Protein AF-A0A3G2R8A6-F1 (afdb_monomer_lite)

Sequence (149 aa):
MMNIDFREVKEYYRSNLFSDETSRQYAGMFEKVSQIVNENDILYFYPKYLFVDEQTLQLYLFLKNNKFIKVWINDDKQIVIECFNTNEIKNFAYECPLDDYGEHKLTLFFEKGIEGIEFNSKKDTNENWKYKFDKVIYSIVKYFVTTCI

Organism: NCBI:txid2316383

InterPro domains:
  IPR025020 Protein of unknown function DUF3908 [PF13048] (5-134)

Structure (mmCIF, N/CA/C/O backbone):
data_AF-A0A3G2R8A6-F1
#
_entry.id   AF-A0A3G2R8A6-F1
#
loop_
_atom_site.group_PDB
_atom_site.id
_atom_site.type_symbol
_atom_site.label_atom_id
_atom_site.label_alt_id
_atom_site.label_comp_id
_atom_site.label_asym_id
_atom_site.label_entity_id
_atom_site.label_seq_id
_atom_site.pdbx_PDB_ins_code
_atom_site.Cartn_x
_atom_site.Cartn_y
_atom_site.Cartn_z
_atom_site.occupancy
_atom_site.B_iso_or_equiv
_atom_site.auth_seq_id
_atom_site.auth_comp_id
_atom_site.auth_asym_id
_atom_site.auth_atom_id
_atom_site.pdbx_PDB_model_num
ATOM 1 N N . MET A 1 1 ? -12.856 -8.355 -12.137 1.00 53.09 1 MET A N 1
ATOM 2 C CA . MET A 1 1 ? -11.500 -7.769 -11.989 1.00 53.09 1 MET A CA 1
ATOM 3 C C . MET A 1 1 ? -11.207 -7.552 -10.516 1.00 53.09 1 MET A C 1
ATOM 5 O O . MET A 1 1 ? -11.973 -6.837 -9.874 1.00 53.09 1 MET A O 1
ATOM 9 N N . MET A 1 2 ? -10.155 -8.210 -10.035 1.00 75.12 2 MET A N 1
ATOM 10 C CA . MET A 1 2 ? -9.745 -8.360 -8.633 1.00 75.12 2 MET A CA 1
ATOM 11 C C . MET A 1 2 ? -9.030 -7.098 -8.108 1.00 75.12 2 MET A C 1
ATOM 13 O O . MET A 1 2 ? -8.555 -6.294 -8.912 1.00 75.12 2 MET A O 1
ATOM 17 N N . ASN A 1 3 ? -9.008 -6.907 -6.784 1.00 80.88 3 ASN A N 1
ATOM 18 C CA . ASN A 1 3 ? -8.153 -5.910 -6.125 1.00 80.88 3 ASN A CA 1
ATOM 19 C C . ASN A 1 3 ? -6.677 -6.210 -6.418 1.00 80.88 3 ASN A C 1
ATOM 21 O O . ASN A 1 3 ? -6.347 -7.335 -6.795 1.00 80.88 3 ASN A O 1
ATOM 25 N N . ILE A 1 4 ? -5.800 -5.225 -6.214 1.00 90.06 4 ILE A N 1
ATOM 26 C CA . ILE A 1 4 ? -4.368 -5.520 -6.142 1.00 90.06 4 ILE A CA 1
ATOM 27 C C . ILE A 1 4 ? -4.109 -6.501 -4.997 1.00 90.06 4 ILE A C 1
ATOM 29 O O . ILE A 1 4 ? -4.666 -6.355 -3.907 1.00 90.06 4 ILE A O 1
ATOM 33 N N . ASP A 1 5 ? -3.295 -7.513 -5.270 1.00 91.88 5 ASP A N 1
ATOM 34 C CA . ASP A 1 5 ? -3.029 -8.614 -4.351 1.00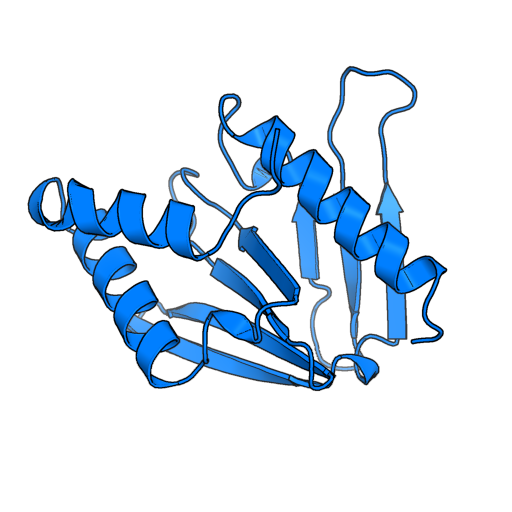 91.88 5 ASP A CA 1
ATOM 35 C C . ASP A 1 5 ? -1.532 -8.721 -4.041 1.00 91.88 5 ASP A C 1
ATOM 37 O O . ASP A 1 5 ? -0.679 -8.431 -4.884 1.00 91.88 5 ASP A O 1
ATOM 41 N N . PHE A 1 6 ? -1.212 -9.150 -2.819 1.00 96.94 6 PHE A N 1
ATOM 42 C CA . PHE A 1 6 ? 0.172 -9.294 -2.373 1.00 96.94 6 PHE A CA 1
ATOM 43 C C . PHE A 1 6 ? 0.945 -10.295 -3.240 1.00 96.94 6 PHE A C 1
ATOM 45 O O . PHE A 1 6 ? 2.081 -10.018 -3.628 1.00 96.94 6 PHE A O 1
ATOM 52 N N . ARG A 1 7 ? 0.329 -11.434 -3.591 1.00 96.06 7 ARG A N 1
ATOM 53 C CA . ARG A 1 7 ? 0.970 -12.464 -4.421 1.00 96.06 7 ARG A CA 1
ATOM 54 C C . ARG A 1 7 ? 1.191 -11.968 -5.833 1.00 96.06 7 ARG A C 1
ATOM 56 O O . ARG A 1 7 ? 2.235 -12.245 -6.403 1.00 96.06 7 ARG A O 1
ATOM 63 N N . GLU A 1 8 ? 0.247 -11.208 -6.381 1.00 95.31 8 GLU A N 1
ATOM 64 C CA . GLU A 1 8 ? 0.388 -10.637 -7.720 1.00 95.31 8 GLU A CA 1
ATOM 65 C C . GLU A 1 8 ? 1.634 -9.743 -7.828 1.00 95.31 8 GLU A C 1
ATOM 67 O O . GLU A 1 8 ? 2.442 -9.908 -8.743 1.00 95.31 8 GLU A O 1
ATOM 72 N N . VAL A 1 9 ? 1.828 -8.825 -6.876 1.00 96.88 9 VAL A N 1
ATOM 73 C CA . VAL A 1 9 ? 2.987 -7.916 -6.893 1.00 96.88 9 VAL A CA 1
ATOM 74 C C . VAL A 1 9 ? 4.282 -8.648 -6.531 1.00 96.88 9 VAL A C 1
ATOM 76 O O . VAL A 1 9 ? 5.326 -8.396 -7.134 1.00 96.88 9 VAL A O 1
ATOM 79 N N . LYS A 1 10 ? 4.221 -9.611 -5.605 1.00 97.31 10 LYS A N 1
ATOM 80 C CA . LYS A 1 10 ? 5.347 -10.503 -5.302 1.00 97.31 10 LYS A CA 1
ATOM 81 C C . LYS A 1 10 ? 5.819 -11.257 -6.546 1.00 97.31 10 LYS A C 1
ATOM 83 O O . LYS A 1 10 ? 7.010 -11.235 -6.848 1.00 97.31 10 LYS A O 1
ATOM 88 N N . GLU A 1 11 ? 4.906 -11.886 -7.284 1.00 96.50 11 GLU A N 1
ATOM 89 C CA . GLU A 1 11 ? 5.228 -12.637 -8.502 1.00 96.50 11 GLU A CA 1
ATOM 90 C C . GLU A 1 11 ? 5.758 -11.732 -9.617 1.00 96.50 11 GLU A C 1
ATOM 92 O O . GLU A 1 11 ? 6.673 -12.133 -10.342 1.00 96.50 11 GLU A O 1
ATOM 97 N N . TYR A 1 12 ? 5.265 -10.490 -9.717 1.00 95.62 12 TYR A N 1
ATOM 98 C CA . TYR A 1 12 ? 5.832 -9.490 -10.622 1.00 95.62 12 TYR A CA 1
ATOM 99 C C . TYR A 1 12 ? 7.328 -9.273 -10.348 1.00 95.62 12 TYR A C 1
ATOM 101 O O . TYR A 1 12 ? 8.147 -9.420 -11.257 1.00 95.62 12 TYR A O 1
ATOM 109 N N . TYR A 1 13 ? 7.714 -8.977 -9.103 1.00 96.62 13 TYR A N 1
ATOM 110 C CA . TYR A 1 13 ? 9.122 -8.730 -8.774 1.00 96.62 13 TYR A CA 1
ATOM 111 C C . TYR A 1 13 ? 9.972 -9.999 -8.804 1.00 96.62 13 TYR A C 1
ATOM 113 O O . TYR A 1 13 ? 11.117 -9.963 -9.248 1.00 96.62 13 TYR A O 1
ATOM 121 N N . ARG A 1 14 ? 9.408 -11.144 -8.408 1.00 94.69 14 ARG A N 1
ATOM 122 C CA . ARG A 1 14 ? 10.072 -12.449 -8.509 1.00 94.69 14 ARG A CA 1
ATOM 123 C C . ARG A 1 14 ? 10.415 -12.798 -9.959 1.00 94.69 14 ARG A C 1
ATOM 125 O O . ARG A 1 14 ? 11.528 -13.238 -10.232 1.00 94.69 14 ARG A O 1
ATOM 132 N N . SER A 1 15 ? 9.487 -12.566 -10.886 1.00 95.25 15 SER A N 1
ATOM 133 C CA . SER A 1 15 ? 9.695 -12.818 -12.319 1.00 95.25 15 SER A CA 1
ATOM 134 C C . SER A 1 15 ? 10.737 -11.880 -12.937 1.00 95.25 15 SER A C 1
ATOM 136 O O . SER A 1 15 ? 11.386 -12.241 -13.914 1.00 95.25 15 SER A O 1
ATOM 138 N N . ASN A 1 16 ? 10.938 -10.705 -12.335 1.00 92.44 16 ASN A N 1
ATOM 139 C CA . ASN A 1 16 ? 11.898 -9.688 -12.763 1.00 92.44 16 ASN A CA 1
ATOM 140 C C . ASN A 1 16 ? 13.150 -9.624 -11.862 1.00 92.44 16 ASN A C 1
ATOM 142 O O . ASN A 1 16 ? 13.899 -8.657 -11.902 1.00 92.44 16 ASN A O 1
ATOM 146 N N . LEU A 1 17 ? 13.445 -10.663 -11.071 1.00 89.88 17 LEU A N 1
ATOM 147 C CA . LEU A 1 17 ? 14.577 -10.678 -10.122 1.00 89.88 17 LEU A CA 1
ATOM 148 C C . LEU A 1 17 ? 15.934 -10.304 -10.760 1.00 89.88 17 LEU A C 1
ATOM 150 O O . LEU A 1 17 ? 16.832 -9.777 -10.097 1.00 89.88 17 LEU A O 1
ATOM 154 N N . PHE A 1 18 ? 16.098 -10.629 -12.043 1.00 88.81 18 PHE A N 1
ATOM 155 C CA . PHE A 1 18 ? 17.331 -10.427 -12.799 1.00 88.81 18 PHE A CA 1
ATOM 156 C C . PHE A 1 18 ? 17.286 -9.228 -13.758 1.00 88.81 18 PHE A C 1
ATOM 158 O O . PHE A 1 18 ? 18.259 -9.036 -14.482 1.00 88.81 18 PHE A O 1
ATOM 165 N N . SER A 1 19 ? 16.206 -8.434 -13.778 1.00 89.94 19 SER A N 1
ATOM 166 C CA . SER A 1 19 ? 16.119 -7.258 -14.657 1.00 89.94 19 SER A CA 1
ATOM 167 C C . SER A 1 19 ? 17.019 -6.120 -14.180 1.00 89.94 19 SER A C 1
ATOM 169 O O . SER A 1 19 ? 17.727 -5.521 -14.984 1.00 89.94 19 SER A O 1
ATOM 171 N N . ASP A 1 20 ? 17.015 -5.842 -12.875 1.00 92.25 20 ASP A N 1
ATOM 172 C CA . ASP A 1 20 ? 17.711 -4.707 -12.271 1.00 92.25 20 ASP A CA 1
ATOM 173 C C . ASP A 1 20 ? 17.876 -4.876 -10.743 1.00 92.25 20 ASP A C 1
ATOM 175 O O . ASP A 1 20 ? 17.337 -5.805 -10.130 1.00 92.25 20 ASP A O 1
ATOM 179 N N . GLU A 1 21 ? 18.675 -4.001 -10.119 1.00 91.81 21 GLU A N 1
ATOM 180 C CA . GLU A 1 21 ? 18.940 -4.043 -8.672 1.00 91.81 21 GLU A CA 1
ATOM 181 C C . GLU A 1 21 ? 17.673 -3.781 -7.844 1.00 91.81 21 GLU A C 1
ATOM 183 O O . GLU A 1 21 ? 17.445 -4.476 -6.852 1.00 91.81 21 GLU A O 1
ATOM 188 N N . THR A 1 22 ? 16.827 -2.839 -8.264 1.00 92.12 22 THR A N 1
ATOM 189 C CA . THR A 1 22 ? 15.599 -2.456 -7.554 1.00 92.12 22 THR A CA 1
ATOM 190 C C . THR A 1 22 ? 14.605 -3.615 -7.511 1.00 92.12 22 THR A C 1
ATOM 192 O O . THR A 1 22 ? 14.104 -3.973 -6.444 1.00 92.12 22 THR A O 1
ATOM 195 N N . SER A 1 23 ? 14.381 -4.283 -8.643 1.00 93.94 23 SER A N 1
ATOM 196 C CA . SER A 1 23 ? 13.526 -5.468 -8.738 1.00 93.94 23 SER A CA 1
ATOM 197 C C . SER A 1 23 ? 14.025 -6.599 -7.839 1.00 93.94 23 SER A C 1
ATOM 199 O O . SER A 1 23 ? 13.229 -7.254 -7.162 1.00 93.94 23 SER A O 1
ATOM 201 N N . ARG A 1 24 ? 15.349 -6.786 -7.743 1.00 94.38 24 ARG A N 1
ATOM 202 C CA . ARG A 1 24 ? 15.958 -7.764 -6.831 1.00 94.38 24 ARG A CA 1
ATOM 203 C C . ARG A 1 24 ? 15.739 -7.416 -5.360 1.00 94.38 24 ARG A C 1
ATOM 205 O O . ARG A 1 24 ? 15.416 -8.301 -4.567 1.00 94.38 24 ARG A O 1
ATOM 212 N N . GLN A 1 25 ? 15.923 -6.149 -4.994 1.00 95.62 25 GLN A N 1
ATOM 213 C CA . GLN A 1 25 ? 15.711 -5.670 -3.628 1.00 95.62 25 GLN A CA 1
ATOM 214 C C . GLN A 1 25 ? 14.250 -5.852 -3.203 1.00 95.62 25 GLN A C 1
ATOM 216 O O . GLN A 1 25 ? 13.987 -6.418 -2.139 1.00 95.62 25 GLN A O 1
ATOM 221 N N . TYR A 1 26 ? 13.297 -5.464 -4.054 1.00 97.38 26 TYR A N 1
ATOM 222 C CA . TYR A 1 26 ? 11.876 -5.633 -3.759 1.00 97.38 26 TYR A CA 1
ATOM 223 C C . TYR A 1 26 ? 11.455 -7.101 -3.727 1.00 97.38 26 TYR A C 1
ATOM 225 O O . TYR A 1 26 ? 10.747 -7.488 -2.800 1.00 97.38 26 TYR A O 1
ATOM 233 N N . ALA A 1 27 ? 11.959 -7.959 -4.619 1.00 97.12 27 ALA A N 1
ATOM 234 C CA . ALA A 1 27 ? 11.742 -9.403 -4.499 1.00 97.12 27 ALA A CA 1
ATOM 235 C C . ALA A 1 27 ? 12.228 -9.940 -3.137 1.00 97.12 27 ALA A C 1
ATOM 237 O O . ALA A 1 27 ? 11.510 -10.682 -2.466 1.00 97.12 27 ALA A O 1
ATOM 238 N N . GLY A 1 28 ? 13.407 -9.501 -2.678 1.00 96.62 28 GLY A N 1
ATOM 239 C CA . GLY A 1 28 ? 13.921 -9.817 -1.343 1.00 96.62 28 GLY A CA 1
ATOM 240 C C . GLY A 1 28 ? 13.013 -9.326 -0.208 1.00 96.62 28 GLY A C 1
ATOM 241 O O . GLY A 1 28 ? 12.767 -10.072 0.742 1.00 96.62 28 GLY A O 1
ATOM 242 N N . MET A 1 29 ? 12.469 -8.110 -0.319 1.00 98.00 29 MET A N 1
ATOM 243 C CA . MET A 1 29 ? 11.496 -7.560 0.632 1.00 98.00 29 MET A CA 1
ATOM 244 C C . MET A 1 29 ? 10.238 -8.432 0.722 1.00 98.00 29 MET A C 1
ATOM 246 O O . MET A 1 29 ? 9.860 -8.833 1.823 1.00 98.00 29 MET A O 1
ATOM 250 N N . PHE A 1 30 ? 9.629 -8.797 -0.410 1.00 98.25 30 PHE A N 1
ATOM 251 C CA . PHE A 1 30 ? 8.440 -9.659 -0.434 1.00 98.25 30 PHE A CA 1
ATOM 252 C C . PHE A 1 30 ? 8.700 -11.042 0.184 1.00 98.25 30 PHE A C 1
ATOM 254 O O . PHE A 1 30 ? 7.871 -11.538 0.953 1.00 98.25 30 PHE A O 1
ATOM 261 N N . GLU A 1 31 ? 9.855 -11.658 -0.086 1.00 97.19 31 GLU A N 1
ATOM 262 C CA . GLU A 1 31 ? 10.230 -12.943 0.523 1.00 97.19 31 GLU A CA 1
ATOM 263 C C . GLU A 1 31 ? 10.402 -12.832 2.046 1.00 97.19 31 GLU A C 1
ATOM 265 O O . GLU A 1 31 ? 9.943 -13.703 2.786 1.00 97.19 31 GLU A O 1
ATOM 270 N N . LYS A 1 32 ? 10.993 -11.739 2.545 1.00 97.38 32 LYS A N 1
ATOM 271 C CA . LYS A 1 32 ? 11.134 -11.503 3.991 1.00 97.38 32 LYS A CA 1
ATOM 272 C C . LYS A 1 32 ? 9.798 -11.251 4.678 1.00 97.38 32 LYS A C 1
ATOM 274 O O . LYS A 1 32 ? 9.567 -11.801 5.752 1.00 97.38 32 LYS A O 1
ATOM 279 N N . VAL A 1 33 ? 8.894 -10.508 4.043 1.00 97.69 33 VAL A N 1
ATOM 280 C CA . VAL A 1 33 ? 7.522 -10.342 4.549 1.00 97.69 33 VAL A CA 1
ATOM 281 C C . VAL A 1 33 ? 6.805 -11.690 4.613 1.00 97.69 33 VAL A C 1
ATOM 283 O O . VAL A 1 33 ? 6.188 -11.994 5.629 1.00 97.69 33 VAL A O 1
ATOM 286 N N . SER A 1 34 ? 6.963 -12.541 3.596 1.00 97.31 34 SER A N 1
ATOM 287 C CA . SER A 1 34 ? 6.333 -13.874 3.538 1.00 97.31 34 SER A CA 1
ATOM 288 C C . SER A 1 34 ? 6.844 -14.849 4.611 1.00 97.31 34 SER A C 1
ATOM 290 O O . SER A 1 34 ? 6.179 -15.834 4.916 1.00 97.31 34 SER A O 1
ATOM 292 N N .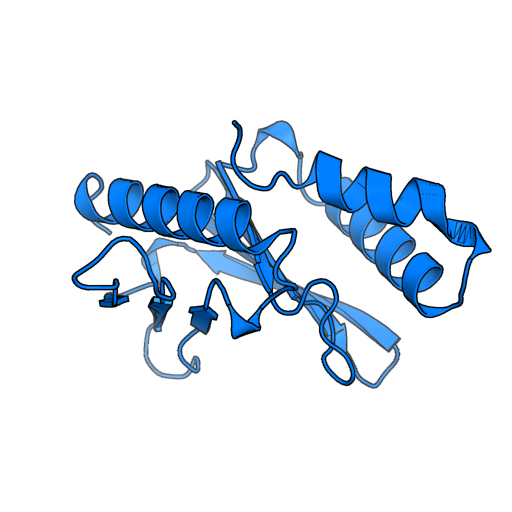 GLN A 1 35 ? 8.023 -14.595 5.192 1.00 97.06 35 GLN A N 1
ATOM 293 C CA . GLN A 1 35 ? 8.570 -15.376 6.313 1.00 97.06 35 GLN A CA 1
ATOM 294 C C . GLN A 1 35 ? 7.937 -15.000 7.661 1.00 97.06 35 GLN A C 1
ATOM 296 O O . GLN A 1 35 ? 8.018 -15.779 8.607 1.00 97.06 35 GLN A O 1
ATOM 301 N N . ILE A 1 36 ? 7.333 -13.812 7.759 1.00 95.06 36 ILE A N 1
ATOM 302 C CA . ILE A 1 36 ? 6.802 -13.241 9.007 1.00 95.06 36 ILE A CA 1
ATOM 303 C C . ILE A 1 36 ? 5.269 -13.211 8.985 1.00 95.06 36 ILE A C 1
ATOM 305 O O . ILE A 1 36 ? 4.624 -13.449 10.005 1.00 95.06 36 ILE A O 1
ATOM 309 N N . VAL A 1 37 ? 4.683 -12.928 7.822 1.00 95.25 37 VAL A N 1
ATOM 310 C CA . VAL A 1 37 ? 3.243 -12.792 7.609 1.00 95.25 37 VAL A CA 1
ATOM 311 C C . VAL A 1 37 ? 2.747 -13.969 6.783 1.00 95.25 37 VAL A C 1
ATOM 313 O O . VAL A 1 37 ? 3.205 -14.202 5.666 1.00 95.25 37 VAL A O 1
ATOM 316 N N . ASN A 1 38 ? 1.754 -14.684 7.307 1.00 94.88 38 ASN A N 1
ATOM 317 C CA . ASN A 1 38 ? 1.004 -15.649 6.517 1.00 94.88 38 ASN A CA 1
ATOM 318 C C . ASN A 1 38 ? 0.151 -14.899 5.487 1.00 94.88 38 ASN A C 1
ATOM 320 O O . ASN A 1 38 ? -0.786 -14.187 5.843 1.00 94.88 38 ASN A O 1
ATOM 324 N N . GLU A 1 39 ? 0.457 -15.076 4.203 1.00 94.44 39 GLU A N 1
ATOM 325 C CA . GLU A 1 39 ? -0.224 -14.379 3.105 1.00 94.44 39 GLU A CA 1
ATOM 326 C C . GLU A 1 39 ? -1.748 -14.597 3.107 1.00 94.44 39 GLU A C 1
ATOM 328 O O . GLU A 1 39 ? -2.498 -13.722 2.688 1.00 94.44 39 GLU A O 1
ATOM 333 N N . ASN A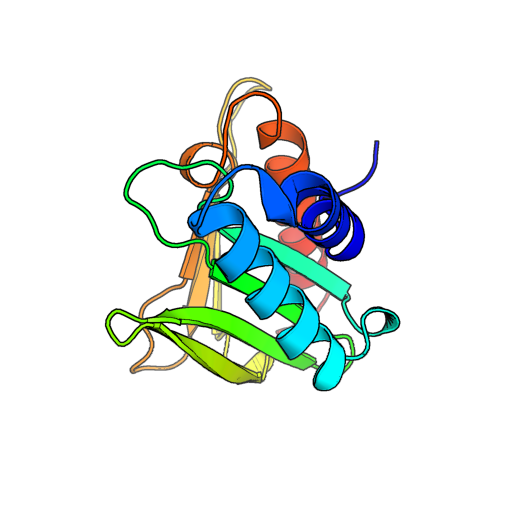 1 40 ? -2.230 -15.742 3.613 1.00 95.06 40 ASN A N 1
ATOM 334 C CA . ASN A 1 40 ? -3.668 -16.025 3.705 1.00 95.06 40 ASN A CA 1
ATOM 335 C C . ASN A 1 40 ? -4.381 -15.201 4.790 1.00 95.06 40 ASN A C 1
ATOM 337 O O . ASN A 1 40 ? -5.615 -15.167 4.814 1.00 95.06 40 ASN A O 1
ATOM 341 N N . ASP A 1 41 ? -3.634 -14.563 5.690 1.00 96.31 41 ASP A N 1
ATOM 342 C CA . ASP A 1 41 ? -4.168 -13.711 6.753 1.00 96.31 41 ASP A CA 1
ATOM 343 C C . ASP A 1 41 ? -4.254 -12.238 6.338 1.00 96.31 41 ASP A C 1
ATOM 345 O O . ASP A 1 41 ? -4.829 -11.432 7.073 1.00 96.31 41 ASP A O 1
ATOM 349 N N . ILE A 1 42 ? -3.750 -11.889 5.149 1.00 96.88 42 ILE A N 1
ATOM 350 C CA . ILE A 1 42 ? -3.876 -10.554 4.565 1.00 96.88 42 ILE A CA 1
ATOM 351 C C . ILE A 1 42 ? -5.328 -10.348 4.118 1.00 96.88 42 ILE A C 1
ATOM 353 O O . ILE A 1 42 ? -5.842 -11.054 3.253 1.00 96.88 42 ILE A O 1
ATOM 357 N N . LEU A 1 43 ? -5.998 -9.376 4.733 1.00 95.31 43 LEU A N 1
ATOM 358 C CA . LEU A 1 43 ? -7.347 -8.940 4.381 1.00 95.31 43 LEU A CA 1
ATOM 359 C C . LEU A 1 43 ? -7.311 -7.897 3.256 1.00 95.31 43 LEU A C 1
ATOM 361 O O . LEU A 1 43 ? -8.038 -8.027 2.273 1.00 95.31 43 LEU A O 1
ATOM 365 N N . TYR A 1 44 ? -6.446 -6.889 3.392 1.00 96.25 44 TYR A N 1
ATOM 366 C CA . TYR A 1 44 ? -6.197 -5.877 2.365 1.00 96.25 44 TYR A CA 1
ATOM 367 C C . TYR A 1 44 ? -4.702 -5.610 2.233 1.00 96.25 44 TYR A C 1
ATOM 369 O O . TYR A 1 44 ? -3.969 -5.608 3.223 1.00 96.25 44 TYR A O 1
ATOM 377 N N . PHE A 1 45 ? -4.266 -5.352 1.005 1.00 97.88 45 PHE A N 1
ATOM 378 C CA . PHE A 1 45 ? -2.885 -5.051 0.661 1.00 97.88 45 PHE A CA 1
ATOM 379 C C . PHE A 1 45 ? -2.828 -3.783 -0.183 1.00 97.88 45 PHE A C 1
ATOM 381 O O . PHE A 1 45 ? -3.538 -3.676 -1.179 1.00 97.88 45 PHE A O 1
ATOM 388 N N . TYR A 1 46 ? -1.971 -2.841 0.195 1.00 98.31 46 TYR A N 1
ATOM 389 C CA . TYR A 1 46 ? -1.781 -1.596 -0.534 1.00 98.31 46 TYR A CA 1
ATOM 390 C C . TYR A 1 46 ? -0.282 -1.315 -0.748 1.00 98.31 46 TYR A C 1
ATOM 392 O O . TYR A 1 46 ? 0.420 -1.008 0.217 1.00 98.31 46 TYR A O 1
ATOM 400 N N . PRO A 1 47 ? 0.239 -1.432 -1.983 1.00 98.19 47 PRO A N 1
ATOM 401 C CA . PRO A 1 47 ? 1.634 -1.134 -2.304 1.00 98.19 47 PRO A CA 1
ATOM 402 C C . PRO A 1 47 ? 1.792 0.330 -2.727 1.00 98.19 47 PRO A C 1
ATOM 404 O O . PRO A 1 47 ? 1.693 0.673 -3.902 1.00 98.19 47 PRO A O 1
ATOM 407 N N . LYS A 1 48 ? 2.033 1.206 -1.757 1.00 98.31 48 LYS A N 1
ATOM 408 C CA . LYS A 1 48 ? 2.241 2.635 -1.984 1.00 98.31 48 LYS A CA 1
ATOM 409 C C . LYS A 1 48 ? 3.528 2.878 -2.786 1.00 98.31 48 LYS A C 1
ATOM 411 O O . LYS A 1 48 ? 4.567 2.316 -2.450 1.00 98.31 48 LYS A O 1
ATOM 416 N N . TYR A 1 49 ? 3.456 3.742 -3.799 1.00 98.12 49 TYR A N 1
ATOM 417 C CA . TYR A 1 49 ? 4.554 4.069 -4.724 1.00 98.12 49 TYR A CA 1
ATOM 418 C C . TYR A 1 49 ? 5.029 2.902 -5.614 1.00 98.12 49 TYR A C 1
ATOM 420 O O . TYR A 1 49 ? 6.199 2.798 -5.978 1.00 98.12 49 TYR A O 1
ATOM 428 N N . LEU A 1 50 ? 4.116 2.013 -6.007 1.00 97.50 50 LEU A N 1
ATOM 429 C CA . LEU A 1 50 ? 4.406 0.929 -6.943 1.00 97.50 50 LEU A CA 1
ATOM 430 C C . LEU A 1 50 ? 4.596 1.459 -8.371 1.00 97.50 50 LEU A C 1
ATOM 432 O O . LEU A 1 50 ? 3.626 1.860 -9.007 1.00 97.50 50 LEU A O 1
ATOM 436 N N . PHE A 1 51 ? 5.813 1.359 -8.915 1.00 95.56 51 PHE A N 1
ATOM 437 C CA . PHE A 1 51 ? 6.198 1.905 -10.234 1.00 95.56 51 PHE A CA 1
ATOM 438 C C . PHE A 1 51 ? 6.271 3.436 -10.285 1.00 95.56 51 PHE A C 1
ATOM 440 O O . PHE A 1 51 ? 6.090 4.023 -11.351 1.00 95.56 51 PHE A O 1
ATOM 447 N N . VAL A 1 52 ? 6.510 4.075 -9.140 1.00 96.12 52 VAL A N 1
ATOM 448 C CA . VAL A 1 52 ? 6.718 5.521 -9.052 1.00 96.12 52 VAL A CA 1
ATOM 449 C C . VAL A 1 52 ? 8.212 5.786 -8.927 1.00 96.12 52 VAL A C 1
ATOM 451 O O . VAL A 1 52 ? 8.855 5.288 -8.004 1.00 96.12 52 VAL A O 1
ATOM 454 N N . ASP A 1 53 ? 8.761 6.551 -9.866 1.00 91.69 53 ASP A N 1
ATOM 455 C CA . ASP A 1 53 ? 10.181 6.897 -9.870 1.00 91.69 53 ASP A CA 1
ATOM 456 C C . ASP A 1 53 ? 10.549 7.757 -8.650 1.00 91.69 53 ASP A C 1
ATOM 458 O O . ASP A 1 53 ? 9.729 8.517 -8.134 1.00 91.69 53 ASP A O 1
ATOM 462 N N . GLU A 1 54 ? 11.794 7.621 -8.182 1.00 90.31 54 GLU A N 1
ATOM 463 C CA . GLU A 1 54 ? 12.368 8.371 -7.047 1.00 90.31 54 GLU A CA 1
ATOM 464 C C . GLU A 1 54 ? 11.667 8.170 -5.688 1.00 90.31 54 GLU A C 1
ATOM 466 O O . GLU A 1 54 ? 12.054 8.782 -4.693 1.00 90.31 54 GLU A O 1
ATOM 471 N N . GLN A 1 55 ? 10.672 7.285 -5.612 1.00 95.19 55 GLN A N 1
ATOM 472 C CA . GLN A 1 55 ? 9.989 6.917 -4.377 1.00 95.19 55 GLN A CA 1
ATOM 473 C C . GLN A 1 55 ? 10.297 5.467 -4.006 1.00 95.19 55 GLN A C 1
ATOM 475 O O . GLN A 1 55 ? 10.276 4.558 -4.838 1.00 95.19 55 GLN A O 1
ATOM 480 N N . THR A 1 56 ? 10.540 5.227 -2.721 1.00 96.00 56 THR A N 1
ATOM 481 C CA . THR A 1 56 ? 10.684 3.864 -2.207 1.00 96.00 56 THR A CA 1
ATOM 482 C C . THR A 1 56 ? 9.310 3.217 -2.066 1.00 96.00 56 THR A C 1
ATOM 484 O O . THR A 1 56 ? 8.440 3.756 -1.381 1.00 96.00 56 THR A O 1
ATOM 487 N N . LEU A 1 57 ? 9.136 2.030 -2.653 1.00 98.06 57 LEU A N 1
ATOM 488 C CA . LEU A 1 57 ? 7.938 1.204 -2.493 1.00 98.06 57 LEU A CA 1
ATOM 489 C C . LEU A 1 57 ? 7.686 0.913 -1.010 1.00 98.06 57 LEU A C 1
ATOM 491 O O . LEU A 1 57 ? 8.561 0.399 -0.307 1.00 98.06 57 LEU A O 1
ATOM 495 N N . GLN A 1 58 ? 6.462 1.179 -0.560 1.00 98.31 58 GLN A N 1
ATOM 496 C CA . GLN A 1 58 ? 6.013 0.855 0.790 1.00 98.31 58 GLN A CA 1
ATOM 497 C C . GLN A 1 58 ? 4.830 -0.104 0.720 1.00 98.31 58 GLN A C 1
ATOM 499 O O . GLN A 1 58 ? 3.869 0.121 -0.013 1.00 98.31 58 GLN A O 1
ATOM 504 N N . LEU A 1 59 ? 4.877 -1.183 1.491 1.00 98.50 59 LEU A N 1
ATOM 505 C CA . LEU A 1 59 ? 3.791 -2.150 1.573 1.00 98.50 59 LEU A CA 1
ATOM 506 C C . LEU A 1 59 ? 2.975 -1.887 2.830 1.00 98.50 59 LEU A C 1
ATOM 508 O O . LEU A 1 59 ? 3.523 -1.839 3.929 1.00 98.50 59 LEU A O 1
ATOM 512 N N . TYR A 1 60 ? 1.662 -1.794 2.670 1.00 97.88 60 TYR A N 1
ATOM 513 C CA . TYR A 1 60 ? 0.718 -1.713 3.772 1.00 97.88 60 TYR A CA 1
ATOM 514 C C . TYR A 1 60 ? -0.181 -2.945 3.768 1.00 97.88 60 TYR A C 1
ATOM 516 O O . TYR A 1 60 ? -0.822 -3.254 2.762 1.00 97.88 60 TYR A O 1
ATOM 524 N N . LEU A 1 61 ? -0.209 -3.669 4.886 1.00 97.62 61 LEU A N 1
ATOM 525 C CA . LEU A 1 61 ? -0.953 -4.914 5.035 1.00 97.62 61 LEU A CA 1
ATOM 526 C C . LEU A 1 61 ? -1.942 -4.780 6.194 1.00 97.62 61 LEU A C 1
ATOM 528 O O . LEU A 1 61 ? -1.546 -4.549 7.335 1.00 97.62 61 LEU A O 1
ATOM 532 N N . PHE A 1 62 ? -3.226 -4.973 5.905 1.00 95.69 62 PHE A N 1
ATOM 533 C CA . PHE A 1 62 ? -4.277 -5.138 6.906 1.00 95.69 62 PHE A CA 1
ATOM 534 C C . PHE A 1 62 ? -4.498 -6.628 7.113 1.00 95.69 62 PHE A C 1
ATOM 536 O O . PHE A 1 62 ? -4.856 -7.327 6.165 1.00 95.69 62 PHE A O 1
ATOM 543 N N . LEU A 1 63 ? -4.284 -7.124 8.327 1.00 95.88 63 LEU A N 1
ATOM 544 C CA . LEU A 1 63 ? -4.424 -8.539 8.651 1.00 95.88 63 LEU A CA 1
ATOM 545 C C . LEU A 1 63 ? -5.751 -8.828 9.358 1.00 95.88 63 LEU A C 1
ATOM 547 O O . LEU A 1 63 ? -6.284 -7.992 10.088 1.00 95.88 63 LEU A O 1
ATOM 551 N N . LYS A 1 64 ? -6.253 -10.059 9.209 1.00 94.50 64 LYS A N 1
ATOM 552 C CA . LYS A 1 64 ? -7.498 -10.541 9.846 1.00 94.50 64 LYS A CA 1
ATOM 553 C C . LYS A 1 64 ? -7.493 -10.465 11.378 1.00 94.50 64 LYS A C 1
ATOM 555 O O . LYS A 1 64 ? -8.553 -10.473 11.991 1.00 94.50 64 LYS A O 1
ATOM 560 N N . ASN A 1 65 ? -6.318 -10.422 12.002 1.00 92.56 65 ASN A N 1
ATOM 561 C CA . ASN A 1 65 ? -6.132 -10.377 13.454 1.00 92.56 65 ASN A CA 1
ATOM 562 C C . ASN A 1 65 ? -5.966 -8.944 14.003 1.00 92.56 65 ASN A C 1
ATOM 564 O O . ASN A 1 65 ? -5.314 -8.759 15.030 1.00 92.56 65 ASN A O 1
ATOM 568 N N . ASN A 1 66 ? -6.532 -7.939 13.325 1.00 90.88 66 ASN A N 1
ATOM 569 C CA . ASN A 1 66 ? -6.458 -6.519 13.698 1.00 90.88 66 ASN A CA 1
ATOM 570 C C . ASN A 1 66 ? -5.027 -5.968 13.775 1.00 90.88 66 ASN A C 1
ATOM 572 O O . ASN A 1 66 ? -4.753 -5.042 14.542 1.00 90.88 66 ASN A O 1
ATOM 576 N N . LYS A 1 67 ? -4.104 -6.539 12.998 1.00 94.19 67 LYS A N 1
ATOM 577 C CA . LYS A 1 67 ? -2.766 -5.982 12.809 1.00 94.19 67 LYS A CA 1
ATOM 578 C C . LYS A 1 67 ? -2.706 -5.186 11.517 1.00 94.19 67 LYS A C 1
ATOM 580 O O . LYS A 1 67 ? -3.243 -5.596 10.489 1.00 94.19 67 LYS A O 1
ATOM 585 N N . PHE A 1 68 ? -2.018 -4.060 11.588 1.00 93.94 68 PHE A N 1
ATOM 586 C CA . PHE A 1 68 ? -1.686 -3.212 10.460 1.00 93.94 68 PHE A CA 1
ATOM 587 C C . PHE A 1 68 ? -0.166 -3.140 10.353 1.00 93.94 68 PHE A C 1
ATOM 589 O O . PHE A 1 68 ? 0.505 -2.779 11.318 1.00 93.94 68 PHE A O 1
ATOM 596 N N . ILE A 1 69 ? 0.377 -3.536 9.206 1.00 96.12 69 ILE A N 1
ATOM 597 C CA . ILE A 1 69 ? 1.821 -3.633 8.992 1.00 96.12 69 ILE A CA 1
ATOM 598 C C . ILE A 1 69 ? 2.233 -2.660 7.900 1.00 96.12 69 ILE A C 1
ATOM 600 O O . ILE A 1 69 ? 1.631 -2.652 6.826 1.00 96.12 69 ILE A O 1
ATOM 604 N N . LYS A 1 70 ? 3.289 -1.891 8.163 1.00 96.50 70 LYS A N 1
ATOM 605 C CA . LYS A 1 70 ? 3.993 -1.067 7.181 1.00 96.50 70 LYS A CA 1
ATOM 606 C C . LYS A 1 70 ? 5.370 -1.674 6.924 1.00 96.50 70 LYS A C 1
ATOM 608 O O . LYS A 1 70 ? 6.091 -1.987 7.868 1.00 96.50 70 LYS A O 1
ATOM 613 N N . VAL A 1 71 ? 5.738 -1.823 5.656 1.00 98.25 71 VAL A N 1
ATOM 614 C CA . VAL A 1 71 ? 7.038 -2.356 5.232 1.00 98.25 71 VAL A CA 1
ATOM 615 C C . VAL A 1 71 ? 7.673 -1.426 4.215 1.00 98.25 71 VAL A C 1
ATOM 617 O O . VAL A 1 71 ? 6.989 -0.974 3.302 1.00 98.25 71 VAL A O 1
ATOM 620 N N . TRP A 1 72 ? 8.967 -1.156 4.340 1.00 97.94 72 TRP A N 1
ATOM 621 C CA . TRP A 1 72 ? 9.737 -0.414 3.340 1.00 97.94 72 TRP A CA 1
ATOM 622 C C . TRP A 1 72 ? 11.227 -0.747 3.456 1.00 97.94 72 TRP A C 1
ATOM 624 O O . TRP A 1 72 ? 11.657 -1.381 4.420 1.00 97.94 72 TRP A O 1
ATOM 634 N N . ILE A 1 73 ? 12.019 -0.314 2.476 1.00 97.75 73 ILE A N 1
ATOM 635 C CA . ILE A 1 73 ? 13.484 -0.351 2.546 1.00 97.75 73 ILE A CA 1
ATOM 636 C C . ILE A 1 73 ? 13.967 1.041 2.972 1.00 97.75 73 ILE A C 1
ATOM 638 O O . ILE A 1 73 ? 13.631 2.024 2.321 1.00 97.75 73 ILE A O 1
ATOM 642 N N . ASN A 1 74 ? 14.698 1.161 4.079 1.00 96.38 74 ASN A N 1
ATOM 643 C CA . ASN A 1 74 ? 15.233 2.452 4.529 1.00 96.38 74 ASN A CA 1
ATOM 644 C C . ASN A 1 74 ? 16.523 2.844 3.774 1.00 96.38 74 ASN A C 1
ATOM 646 O O . ASN A 1 74 ? 17.060 2.061 2.988 1.00 96.38 74 ASN A O 1
ATOM 650 N N . ASP A 1 75 ? 17.043 4.042 4.050 1.00 93.50 75 ASP A N 1
ATOM 651 C CA . ASP A 1 75 ? 18.256 4.576 3.407 1.00 93.50 75 ASP A CA 1
ATOM 652 C C . ASP A 1 75 ? 19.508 3.717 3.669 1.00 93.50 75 ASP A C 1
ATOM 654 O O . ASP A 1 75 ? 20.399 3.627 2.824 1.00 93.50 75 ASP A O 1
ATOM 658 N N . ASP A 1 76 ? 19.533 2.992 4.793 1.00 95.88 76 ASP A N 1
ATOM 659 C CA . ASP A 1 76 ? 20.580 2.023 5.147 1.00 95.88 76 ASP A CA 1
ATOM 660 C C . ASP A 1 76 ? 20.424 0.667 4.425 1.00 95.88 76 ASP A C 1
ATOM 662 O O . ASP A 1 76 ? 21.102 -0.311 4.758 1.00 95.88 76 ASP A O 1
ATOM 666 N N . LYS A 1 77 ? 19.527 0.578 3.433 1.00 93.31 77 LYS A N 1
ATOM 667 C CA . LYS A 1 77 ? 19.188 -0.640 2.677 1.00 93.31 77 LYS A CA 1
ATOM 668 C C . LYS A 1 77 ? 18.680 -1.790 3.556 1.00 93.31 77 LYS A C 1
ATOM 670 O O . LYS A 1 77 ? 18.863 -2.966 3.228 1.00 93.31 77 LYS A O 1
ATOM 675 N N . GLN A 1 78 ? 18.024 -1.472 4.666 1.00 96.75 78 GLN A N 1
ATOM 676 C CA . GLN A 1 78 ? 17.397 -2.444 5.555 1.00 96.75 78 GLN A CA 1
ATOM 677 C C . GLN A 1 78 ? 15.893 -2.496 5.310 1.00 96.75 78 GLN A C 1
ATOM 679 O O . GLN A 1 78 ? 15.240 -1.471 5.137 1.00 96.75 78 GLN A O 1
ATOM 684 N N . ILE A 1 79 ? 15.331 -3.704 5.336 1.00 97.75 79 ILE A N 1
ATOM 685 C CA . ILE A 1 79 ? 13.880 -3.888 5.323 1.00 97.75 79 ILE A CA 1
ATOM 686 C C . ILE A 1 79 ? 13.363 -3.576 6.726 1.00 97.75 79 ILE A C 1
ATOM 688 O O . ILE A 1 79 ? 13.683 -4.290 7.678 1.00 97.75 79 ILE A O 1
ATOM 692 N N . VAL A 1 80 ? 12.558 -2.528 6.842 1.00 97.69 80 VAL A N 1
ATOM 693 C CA . VAL A 1 80 ? 11.889 -2.140 8.082 1.00 97.69 80 VAL A CA 1
ATOM 694 C C . VAL A 1 80 ? 10.458 -2.652 8.039 1.00 97.69 80 VAL A C 1
ATOM 696 O O . VAL A 1 80 ? 9.769 -2.497 7.033 1.00 97.69 80 VAL A O 1
ATOM 699 N N . ILE A 1 81 ? 10.026 -3.287 9.128 1.00 97.25 81 ILE A N 1
ATOM 700 C CA . ILE A 1 81 ? 8.665 -3.790 9.312 1.00 97.25 81 ILE A CA 1
ATOM 701 C C . ILE A 1 81 ? 8.143 -3.204 10.616 1.00 97.25 81 ILE A C 1
ATOM 703 O O . ILE A 1 81 ? 8.598 -3.580 11.696 1.00 97.25 81 ILE A O 1
ATOM 707 N N . GLU A 1 82 ? 7.177 -2.303 10.512 1.00 94.25 82 GLU A N 1
ATOM 708 C CA . GLU A 1 82 ? 6.450 -1.772 11.658 1.00 94.25 82 GLU A CA 1
ATOM 709 C C . GLU A 1 82 ? 5.077 -2.424 11.750 1.00 94.25 82 GLU A C 1
ATOM 711 O O . GLU A 1 82 ? 4.397 -2.621 10.743 1.00 94.25 82 GLU A O 1
ATOM 716 N N . CYS A 1 83 ? 4.670 -2.763 12.970 1.00 92.44 83 CYS A N 1
ATOM 717 C CA . CYS A 1 83 ? 3.406 -3.424 13.242 1.00 92.44 83 CYS A CA 1
ATOM 718 C C . CYS A 1 83 ? 2.645 -2.651 14.314 1.00 92.44 83 CYS A C 1
ATOM 720 O O . CYS A 1 83 ? 3.145 -2.452 15.420 1.00 92.44 83 CYS A O 1
ATOM 722 N N . PHE A 1 84 ? 1.418 -2.280 13.977 1.00 89.44 84 PHE A N 1
ATOM 723 C CA . PHE A 1 84 ? 0.489 -1.538 14.817 1.00 89.44 84 PHE A CA 1
ATOM 724 C C . PHE A 1 84 ? -0.811 -2.327 14.939 1.00 89.44 84 PHE A C 1
ATOM 726 O O . PHE A 1 84 ? -1.082 -3.249 14.159 1.00 89.44 84 PHE A O 1
ATOM 733 N N . ASN A 1 85 ? -1.646 -1.975 15.909 1.00 90.38 85 ASN A N 1
ATOM 734 C CA . ASN A 1 85 ? -3.010 -2.482 15.933 1.00 90.38 85 ASN A CA 1
ATOM 735 C C . ASN A 1 85 ? -3.915 -1.603 15.061 1.00 90.38 85 ASN A C 1
ATOM 737 O O . ASN A 1 85 ? -3.799 -0.382 15.056 1.00 90.38 85 ASN A O 1
ATOM 741 N N . THR A 1 86 ? -4.862 -2.205 14.341 1.00 87.19 86 THR A N 1
ATOM 742 C CA . THR A 1 86 ? -5.804 -1.462 13.486 1.00 87.19 86 THR A CA 1
ATOM 743 C C . THR A 1 86 ? -6.671 -0.482 14.289 1.00 87.19 86 THR A C 1
ATOM 745 O O . THR A 1 86 ? -7.048 0.554 13.759 1.00 87.19 86 THR A O 1
ATOM 748 N N . ASN A 1 87 ? -6.928 -0.754 15.574 1.00 86.06 87 ASN A N 1
ATOM 749 C CA . ASN A 1 87 ? -7.664 0.144 16.479 1.00 86.06 87 ASN A CA 1
ATOM 750 C C . ASN A 1 87 ? -6.869 1.398 16.912 1.00 86.06 87 ASN A C 1
ATOM 752 O O . ASN A 1 87 ? -7.402 2.271 17.598 1.00 86.06 87 ASN A O 1
ATOM 756 N N . GLU A 1 88 ? -5.593 1.505 16.534 1.00 88.56 88 GLU A N 1
ATOM 757 C CA . GLU A 1 88 ? -4.816 2.739 16.689 1.00 88.56 88 GLU A CA 1
ATOM 758 C C . GLU A 1 88 ? -5.185 3.777 15.614 1.00 88.56 88 GLU A C 1
ATOM 760 O O . GLU A 1 88 ? -4.894 4.962 15.789 1.00 88.56 88 GLU A O 1
ATOM 765 N N . ILE A 1 89 ? -5.883 3.362 14.545 1.00 89.62 89 ILE A N 1
ATOM 766 C CA . ILE A 1 89 ? -6.524 4.256 13.574 1.00 89.62 89 ILE A CA 1
ATOM 767 C C . ILE A 1 89 ? -7.760 4.864 14.242 1.00 89.62 89 ILE A C 1
ATOM 769 O O . ILE A 1 89 ? -8.758 4.187 14.464 1.00 89.62 89 ILE A O 1
ATOM 773 N N . LYS A 1 90 ? -7.701 6.156 14.567 1.00 89.00 90 LYS A N 1
ATOM 774 C CA . LYS A 1 90 ? -8.787 6.878 15.250 1.00 89.00 90 LYS A CA 1
ATOM 775 C C . LYS A 1 90 ? -9.873 7.351 14.310 1.00 89.00 90 LYS A C 1
ATOM 777 O O . LYS A 1 90 ? -11.028 7.457 14.707 1.00 89.00 90 LYS A O 1
ATOM 782 N N . ASN A 1 91 ? -9.487 7.727 13.099 1.00 90.31 91 ASN A N 1
ATOM 783 C CA . ASN A 1 91 ? -10.422 8.178 12.087 1.00 90.31 91 ASN A CA 1
ATOM 784 C C . ASN A 1 91 ? -9.818 7.989 10.696 1.00 90.31 91 ASN A C 1
ATOM 786 O O . ASN A 1 91 ? -8.609 7.794 10.547 1.00 90.31 91 ASN A O 1
ATOM 790 N N . PHE A 1 92 ? -10.653 8.112 9.674 1.00 93.62 92 PHE A N 1
ATOM 791 C CA . PHE A 1 92 ? -10.213 8.161 8.291 1.00 93.62 92 PHE A CA 1
ATOM 792 C C . PHE A 1 92 ? -10.951 9.262 7.525 1.00 93.62 92 PHE A C 1
ATOM 794 O O . PHE A 1 92 ? -12.068 9.643 7.869 1.00 93.62 92 PHE A O 1
ATOM 801 N N . ALA A 1 93 ? -10.320 9.767 6.470 1.00 95.00 93 ALA A N 1
ATOM 802 C CA . ALA A 1 93 ? -10.964 10.602 5.465 1.00 95.00 93 ALA A CA 1
ATOM 803 C C . ALA A 1 93 ? -10.883 9.892 4.118 1.00 95.00 93 ALA A C 1
ATOM 805 O O . ALA A 1 93 ? -9.842 9.340 3.767 1.00 95.00 93 ALA A O 1
ATOM 806 N N . TYR A 1 94 ? -11.983 9.905 3.376 1.00 96.62 94 TYR A N 1
ATOM 807 C CA . TYR A 1 94 ? -12.051 9.347 2.036 1.00 96.62 94 TYR A CA 1
ATOM 808 C C . TYR A 1 94 ? -12.510 10.427 1.062 1.00 96.62 94 TYR A C 1
ATOM 810 O O . TYR A 1 94 ? -13.561 11.036 1.255 1.00 96.62 94 TYR A O 1
ATOM 818 N N . GLU A 1 95 ? -11.707 10.650 0.030 1.00 96.00 95 GLU A N 1
ATOM 819 C CA . GLU A 1 95 ? -11.965 11.576 -1.064 1.00 96.00 95 GLU A CA 1
ATOM 820 C C . GLU A 1 95 ? -12.113 10.755 -2.352 1.00 96.00 95 GLU A C 1
ATOM 822 O O . GLU A 1 95 ? -11.294 9.879 -2.650 1.00 96.00 95 GLU A O 1
ATOM 827 N N . CYS A 1 96 ? -13.181 11.004 -3.106 1.00 94.25 96 CYS A N 1
ATOM 828 C CA . CYS A 1 96 ? -13.476 10.312 -4.358 1.00 94.25 96 CYS A CA 1
ATOM 829 C C . CYS A 1 96 ? -13.919 11.311 -5.429 1.00 94.25 96 CYS A C 1
ATOM 831 O O . CYS A 1 96 ? -14.423 12.387 -5.086 1.00 94.25 96 CYS A O 1
ATOM 833 N N . PRO A 1 97 ? -13.759 10.975 -6.719 1.00 91.38 97 PRO A N 1
ATOM 834 C CA . PRO A 1 97 ? -14.218 11.849 -7.784 1.00 91.38 97 PRO A CA 1
ATOM 835 C C . PRO A 1 97 ? -15.749 11.927 -7.828 1.00 91.38 97 PRO A C 1
ATOM 837 O O . PRO A 1 97 ? -16.451 11.016 -7.387 1.00 91.38 97 PRO A O 1
ATOM 840 N N . LEU A 1 98 ? -16.261 13.049 -8.344 1.00 88.00 98 LEU A N 1
ATOM 841 C CA . LEU A 1 98 ? -17.695 13.238 -8.602 1.00 88.00 98 LEU A CA 1
ATOM 842 C C . LEU A 1 98 ? -18.167 12.465 -9.842 1.00 88.00 98 LEU A C 1
ATOM 844 O O . LEU A 1 98 ? -19.351 12.156 -9.956 1.00 88.00 98 LEU A O 1
ATOM 848 N N . ASP A 1 99 ? -17.252 12.181 -10.765 1.00 85.06 99 ASP A N 1
ATOM 849 C CA . ASP A 1 99 ? -17.464 11.405 -11.981 1.00 85.06 99 ASP A CA 1
ATOM 850 C C . ASP A 1 99 ? -16.535 10.177 -12.011 1.00 85.06 99 ASP A C 1
ATOM 852 O O . ASP A 1 99 ? -15.759 9.933 -11.088 1.00 85.06 99 ASP A O 1
ATOM 856 N N . ASP A 1 100 ? -16.600 9.387 -13.084 1.00 75.06 100 ASP A N 1
ATOM 857 C CA . ASP A 1 100 ? -15.744 8.204 -13.253 1.00 75.06 100 ASP A CA 1
ATOM 858 C C . ASP A 1 100 ? -14.267 8.560 -13.548 1.00 75.06 100 ASP A C 1
ATOM 860 O O . ASP A 1 100 ? -13.418 7.673 -13.688 1.00 75.06 100 ASP A O 1
ATOM 864 N N . TYR A 1 101 ? -13.934 9.853 -13.650 1.00 72.25 101 TYR A N 1
ATOM 865 C CA . TYR A 1 101 ? -12.636 10.363 -14.077 1.00 72.25 101 TYR A CA 1
ATOM 866 C C . TYR A 1 101 ? -11.922 11.099 -12.938 1.00 72.25 101 TYR A C 1
ATOM 868 O O . TYR A 1 101 ? -11.710 12.307 -12.970 1.00 72.25 101 TYR A O 1
ATOM 876 N N . GLY A 1 102 ? -11.422 10.357 -11.950 1.00 83.75 102 GLY A N 1
ATOM 877 C CA . GLY A 1 102 ? -10.496 10.943 -10.980 1.00 83.75 102 GLY A CA 1
ATOM 878 C C . GLY A 1 102 ? -9.790 9.938 -10.090 1.00 83.75 102 GLY A C 1
ATOM 879 O O . GLY A 1 102 ? -9.717 8.754 -10.417 1.00 83.75 102 GLY A O 1
ATOM 880 N N . GLU A 1 103 ? -9.178 10.432 -9.021 1.00 92.00 103 GLU A N 1
ATOM 881 C CA . GLU A 1 103 ? -8.393 9.633 -8.082 1.00 92.00 103 GLU A CA 1
ATOM 882 C C . GLU A 1 103 ? -9.166 9.382 -6.792 1.00 92.00 103 GLU A C 1
ATOM 884 O O . GLU A 1 103 ? -9.918 10.232 -6.317 1.00 92.00 103 GLU A O 1
ATOM 889 N N . HIS A 1 104 ? -8.962 8.199 -6.230 1.00 95.44 104 HIS A N 1
ATOM 890 C CA . HIS A 1 104 ? -9.458 7.842 -4.917 1.00 95.44 104 HIS A CA 1
ATOM 891 C C . HIS A 1 104 ? -8.341 8.060 -3.911 1.00 95.44 104 HIS A C 1
ATOM 893 O O . HIS A 1 104 ? -7.214 7.595 -4.109 1.00 95.44 104 HIS A O 1
ATOM 899 N N . LYS A 1 105 ? -8.664 8.742 -2.816 1.00 97.38 105 LYS A N 1
ATOM 900 C CA . LYS A 1 105 ? -7.723 9.011 -1.740 1.00 97.38 105 LYS A CA 1
ATOM 901 C C . LYS A 1 105 ? -8.309 8.605 -0.395 1.00 97.38 105 LYS A C 1
ATOM 903 O O . LYS A 1 105 ? -9.435 8.959 -0.066 1.00 97.38 105 LYS A O 1
ATOM 908 N N . LEU A 1 106 ? -7.535 7.855 0.380 1.00 97.50 106 LEU A N 1
ATOM 909 C CA . LEU A 1 106 ? -7.855 7.455 1.745 1.00 97.50 106 LEU A CA 1
ATOM 910 C C . LEU A 1 106 ? -6.735 7.913 2.671 1.00 97.50 106 LEU A C 1
ATOM 912 O O . LEU A 1 106 ? -5.598 7.480 2.527 1.00 97.50 106 LEU A O 1
ATOM 916 N N . THR A 1 107 ? -7.074 8.747 3.644 1.00 96.31 107 THR A N 1
ATOM 917 C CA . THR A 1 107 ? -6.151 9.205 4.682 1.00 96.31 107 THR A CA 1
ATOM 918 C C . THR A 1 107 ? -6.522 8.559 6.007 1.00 96.31 107 THR A C 1
ATOM 920 O O . THR A 1 107 ? -7.660 8.681 6.459 1.00 96.31 107 THR A O 1
ATOM 923 N N . LEU A 1 108 ? -5.565 7.884 6.636 1.00 94.31 108 LEU A N 1
ATOM 924 C CA . LEU A 1 108 ? -5.699 7.238 7.938 1.00 94.31 108 LEU A CA 1
ATOM 925 C C . LEU A 1 108 ? -5.058 8.113 9.009 1.00 94.31 108 LEU A C 1
ATOM 927 O O . LEU A 1 108 ? -3.888 8.483 8.894 1.00 94.31 108 LEU A O 1
ATOM 931 N N . PHE A 1 109 ? -5.813 8.413 10.062 1.00 91.06 109 PHE A N 1
ATOM 932 C CA . PHE A 1 109 ? -5.345 9.209 11.190 1.00 91.06 109 PHE A CA 1
ATOM 933 C C . PHE A 1 109 ? -5.139 8.311 12.404 1.00 91.06 109 PHE A C 1
ATOM 935 O O . PHE A 1 109 ? -6.073 7.659 12.872 1.00 91.06 109 PHE A O 1
ATOM 942 N N . PHE A 1 110 ? -3.918 8.303 12.920 1.00 88.12 110 PHE A N 1
ATOM 943 C CA . PHE A 1 110 ? -3.520 7.514 14.080 1.00 88.12 110 PHE A CA 1
ATOM 944 C C . PHE A 1 110 ? -3.538 8.364 15.357 1.00 88.12 110 PHE A C 1
ATOM 946 O O . PHE A 1 110 ? -3.663 9.591 15.309 1.00 88.12 110 PHE A O 1
ATOM 953 N N . GLU A 1 111 ? -3.439 7.716 16.519 1.00 78.31 111 GLU A N 1
ATOM 954 C CA . GLU A 1 111 ? -3.275 8.419 17.796 1.00 78.31 111 GLU A CA 1
ATOM 955 C C . GLU A 1 111 ? -2.005 9.298 17.810 1.00 78.31 111 GLU A C 1
ATOM 957 O O . GLU A 1 111 ? -1.055 9.064 17.061 1.00 78.31 111 GLU A O 1
ATOM 962 N N . LYS A 1 112 ? -2.008 10.356 18.637 1.00 64.12 112 LYS A N 1
ATOM 963 C CA . LYS A 1 112 ? -0.985 11.419 18.654 1.00 64.12 112 LYS A CA 1
ATOM 964 C C . LYS A 1 112 ? 0.446 10.862 18.583 1.00 64.12 112 LYS A C 1
ATOM 966 O O . LYS A 1 112 ? 0.866 10.141 19.480 1.00 64.12 112 LYS A O 1
ATOM 971 N N . GLY A 1 113 ? 1.204 11.301 17.577 1.00 61.09 113 GLY A N 1
ATOM 972 C CA . GLY A 1 113 ? 2.627 10.977 17.404 1.00 61.09 113 GLY A CA 1
ATOM 973 C C . GLY A 1 113 ? 2.959 10.233 16.109 1.00 61.09 113 GLY A C 1
ATOM 974 O O . GLY A 1 113 ? 4.129 10.175 15.749 1.00 61.09 113 GLY A O 1
ATOM 975 N N . ILE A 1 114 ? 1.954 9.724 15.389 1.00 63.50 114 ILE A N 1
ATOM 976 C CA . ILE A 1 114 ? 2.122 9.077 14.082 1.00 63.50 114 ILE A CA 1
ATOM 977 C C . ILE A 1 114 ? 1.580 10.016 12.995 1.00 63.50 114 ILE A C 1
ATOM 979 O O . ILE A 1 114 ? 0.438 10.474 13.070 1.00 63.50 114 ILE A O 1
ATOM 983 N N . GLU A 1 115 ? 2.409 10.332 12.000 1.00 71.44 115 GLU A N 1
ATOM 984 C CA . GLU A 1 115 ? 1.978 11.073 10.811 1.00 71.44 115 GLU A CA 1
ATOM 985 C C . GLU A 1 115 ? 0.894 10.276 10.067 1.00 71.44 115 GLU A C 1
ATOM 987 O O . GLU A 1 115 ? 0.964 9.049 9.971 1.00 71.44 115 GLU A O 1
ATOM 992 N N . GLY A 1 116 ? -0.142 10.960 9.575 1.00 84.69 116 GLY A N 1
ATOM 993 C CA . GLY A 1 116 ? -1.231 10.300 8.858 1.00 84.69 116 GLY A CA 1
ATOM 994 C C . GLY A 1 116 ? -0.724 9.545 7.626 1.00 84.69 116 GLY A C 1
ATOM 995 O O . GLY A 1 116 ? 0.189 9.999 6.940 1.00 84.69 116 GLY A O 1
ATOM 996 N N . ILE A 1 117 ? -1.330 8.396 7.327 1.00 93.62 117 ILE A N 1
ATOM 997 C CA . ILE A 1 117 ? -0.984 7.611 6.135 1.00 93.62 117 ILE A CA 1
ATOM 998 C C . ILE A 1 117 ? -1.988 7.931 5.033 1.00 93.62 117 ILE A C 1
ATOM 1000 O O . ILE A 1 117 ? -3.179 7.680 5.193 1.00 93.62 117 ILE A O 1
ATOM 1004 N N . GLU A 1 118 ? -1.505 8.451 3.907 1.00 96.69 118 GLU A N 1
ATOM 1005 C CA . GLU A 1 118 ? -2.313 8.704 2.712 1.00 96.69 118 GLU A CA 1
ATOM 1006 C C . GLU A 1 118 ? -2.104 7.602 1.666 1.00 96.69 118 GLU A C 1
ATOM 1008 O O . GLU A 1 118 ? -0.980 7.333 1.238 1.00 96.69 118 GLU A O 1
ATOM 1013 N N . PHE A 1 119 ? -3.199 7.013 1.205 1.00 98.00 119 PHE A N 1
ATOM 1014 C CA . PHE A 1 119 ? -3.285 6.172 0.017 1.00 98.00 119 PHE A CA 1
ATOM 1015 C C . PHE A 1 119 ? -3.933 6.983 -1.100 1.00 98.00 119 PHE A C 1
ATOM 1017 O O . PHE A 1 119 ? -5.027 7.504 -0.911 1.00 98.00 119 PHE A O 1
ATOM 1024 N N . ASN A 1 120 ? -3.274 7.095 -2.249 1.00 97.62 120 ASN A N 1
ATOM 1025 C CA . ASN A 1 120 ? -3.743 7.822 -3.420 1.00 97.62 120 ASN A CA 1
ATOM 1026 C C . ASN A 1 120 ? -3.614 6.947 -4.672 1.00 97.62 120 ASN A C 1
ATOM 1028 O O . ASN A 1 120 ? -2.509 6.634 -5.116 1.00 97.62 120 ASN A O 1
ATOM 1032 N N . SER A 1 121 ? -4.744 6.588 -5.278 1.00 96.00 121 SER A N 1
ATOM 1033 C CA . SER A 1 121 ? -4.765 5.604 -6.360 1.00 96.00 121 SER A CA 1
ATOM 1034 C C . SER A 1 121 ? -4.059 6.025 -7.642 1.00 96.00 121 SER A C 1
ATOM 1036 O O . SER A 1 121 ? -3.697 5.162 -8.440 1.00 96.00 121 SER A O 1
ATOM 1038 N N . LYS A 1 122 ? -3.855 7.329 -7.840 1.00 95.25 122 LYS A N 1
ATOM 1039 C CA . LYS A 1 122 ? -3.161 7.878 -9.003 1.00 95.25 122 LYS A CA 1
ATOM 1040 C C . LYS A 1 122 ? -1.685 8.125 -8.725 1.00 95.25 122 LYS A C 1
ATOM 1042 O O . LYS A 1 122 ? -0.858 7.833 -9.577 1.00 95.25 122 LYS A O 1
ATOM 1047 N N . LYS A 1 123 ? -1.347 8.669 -7.555 1.00 96.94 123 LYS A N 1
ATOM 1048 C CA . LYS A 1 123 ? 0.044 9.014 -7.215 1.00 96.94 123 LYS A CA 1
ATOM 1049 C C . LYS A 1 123 ? 0.871 7.823 -6.758 1.00 96.94 123 LYS A C 1
ATOM 1051 O O . LYS A 1 123 ? 2.091 7.883 -6.829 1.00 96.94 123 LYS A O 1
ATOM 1056 N N . ASP A 1 124 ? 0.225 6.766 -6.278 1.00 97.94 124 ASP A N 1
ATOM 1057 C CA . ASP A 1 124 ? 0.923 5.602 -5.741 1.00 97.94 124 ASP A CA 1
ATOM 1058 C C . ASP A 1 124 ? 1.204 4.530 -6.797 1.00 97.94 124 ASP A C 1
ATOM 1060 O O . ASP A 1 124 ? 1.743 3.479 -6.447 1.00 97.94 124 ASP A O 1
ATOM 1064 N N . THR A 1 125 ? 0.847 4.764 -8.066 1.00 97.06 125 THR A N 1
ATOM 1065 C CA . THR A 1 125 ? 1.164 3.842 -9.156 1.00 97.06 125 THR A CA 1
ATOM 1066 C C . THR A 1 125 ? 1.143 4.483 -10.547 1.00 97.06 125 THR A C 1
ATOM 1068 O O . THR A 1 125 ? 1.054 5.697 -10.682 1.00 97.06 125 THR A O 1
ATOM 1071 N N . ASN A 1 126 ? 1.239 3.663 -11.597 1.00 95.19 126 ASN A N 1
ATOM 1072 C CA . ASN A 1 126 ? 1.068 4.076 -12.987 1.00 95.19 126 ASN A CA 1
ATOM 1073 C C . ASN A 1 126 ? -0.387 3.903 -13.473 1.00 95.19 126 ASN A C 1
ATOM 1075 O O . ASN A 1 126 ? -1.191 3.174 -12.887 1.00 95.19 126 ASN A O 1
ATOM 1079 N N . GLU A 1 127 ? -0.720 4.526 -14.607 1.00 92.88 127 GLU A N 1
ATOM 1080 C CA . GLU A 1 127 ? -2.079 4.510 -15.182 1.00 92.88 127 GLU A CA 1
ATOM 1081 C C . GLU A 1 127 ? -2.623 3.092 -15.441 1.00 92.88 127 GLU A C 1
ATOM 1083 O O . GLU A 1 127 ? -3.820 2.842 -15.302 1.00 92.88 127 GLU A O 1
ATOM 1088 N N . ASN A 1 128 ? -1.748 2.125 -15.746 1.00 93.44 128 ASN A N 1
ATOM 1089 C CA . ASN A 1 128 ? -2.149 0.742 -16.019 1.00 93.44 128 ASN A CA 1
ATOM 1090 C C . ASN A 1 128 ? -2.660 0.007 -14.769 1.00 93.44 128 ASN A C 1
ATOM 1092 O O . ASN A 1 128 ? -3.429 -0.947 -14.894 1.00 93.44 128 ASN A O 1
ATOM 1096 N N . TRP A 1 129 ? -2.221 0.410 -13.573 1.00 94.81 129 TRP A N 1
ATOM 1097 C CA . TRP A 1 129 ? -2.565 -0.244 -12.306 1.00 94.81 129 TRP A CA 1
ATOM 1098 C C . TRP A 1 129 ? -3.503 0.585 -11.431 1.00 94.81 129 TRP A C 1
ATOM 1100 O O . TRP A 1 129 ? -4.120 0.021 -10.525 1.00 94.81 129 TRP A O 1
ATOM 1110 N N . LYS A 1 130 ? -3.685 1.873 -11.743 1.00 94.75 130 LYS A N 1
ATOM 1111 C CA . LYS A 1 130 ? -4.556 2.814 -11.023 1.00 94.75 130 LYS A CA 1
ATOM 1112 C C . LYS A 1 130 ? -5.918 2.215 -10.642 1.00 94.75 130 LYS A C 1
ATOM 1114 O O . LYS A 1 130 ? -6.309 2.254 -9.479 1.00 94.75 130 LYS A O 1
ATOM 1119 N N . TYR A 1 131 ? -6.608 1.554 -11.576 1.00 93.06 131 TYR A N 1
ATOM 1120 C CA . TYR A 1 131 ? -7.933 0.973 -11.307 1.00 93.06 131 TYR A CA 1
ATOM 1121 C C . TYR A 1 131 ? -7.930 -0.094 -10.193 1.00 93.06 131 TYR A C 1
ATOM 1123 O O . TYR A 1 131 ? -8.954 -0.336 -9.550 1.00 93.06 131 TYR A O 1
ATOM 1131 N N . LYS A 1 132 ? -6.809 -0.799 -9.978 1.00 95.50 132 LYS A N 1
ATOM 1132 C CA . LYS A 1 132 ? -6.685 -1.778 -8.887 1.00 95.50 132 LYS A CA 1
ATOM 1133 C C . LYS A 1 132 ? -6.523 -1.074 -7.547 1.00 95.50 132 LYS A C 1
ATOM 1135 O O . LYS A 1 132 ? -7.053 -1.561 -6.548 1.00 95.50 132 LYS A O 1
ATOM 1140 N N . PHE A 1 133 ? -5.826 0.061 -7.552 1.00 96.50 133 PHE A N 1
ATOM 1141 C CA . PHE A 1 133 ? -5.661 0.930 -6.396 1.00 96.50 133 PHE A CA 1
ATOM 1142 C C . PHE A 1 133 ? -6.996 1.564 -5.989 1.00 96.50 133 PHE A C 1
ATOM 1144 O O . PHE A 1 133 ? -7.361 1.496 -4.817 1.00 96.50 133 PHE A O 1
ATOM 1151 N N . ASP A 1 134 ? -7.778 2.058 -6.959 1.00 95.06 134 ASP A N 1
ATOM 1152 C CA . ASP A 1 134 ? -9.145 2.559 -6.735 1.00 95.06 134 ASP A CA 1
ATOM 1153 C C . ASP A 1 134 ? -9.987 1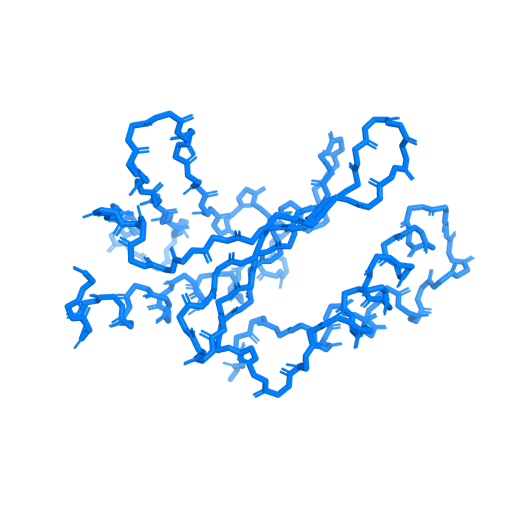.525 -5.964 1.00 95.06 134 ASP A C 1
ATOM 1155 O O . ASP A 1 134 ? -10.607 1.814 -4.937 1.00 95.06 134 ASP A O 1
ATOM 1159 N N . LYS A 1 135 ? -9.955 0.267 -6.421 1.00 94.19 135 LYS A N 1
ATOM 1160 C CA . LYS A 1 135 ? -10.749 -0.817 -5.834 1.00 94.19 135 LYS A CA 1
ATOM 1161 C C . LYS A 1 135 ? -10.306 -1.232 -4.439 1.00 94.19 135 LYS A C 1
ATOM 1163 O O . LYS A 1 135 ? -11.164 -1.547 -3.608 1.00 94.19 135 LYS A O 1
ATOM 1168 N N . VAL A 1 136 ? -9.002 -1.265 -4.163 1.00 96.75 136 VAL A N 1
ATOM 1169 C CA . VAL A 1 136 ? -8.539 -1.614 -2.815 1.00 96.75 136 VAL A CA 1
ATOM 1170 C C . VAL A 1 136 ? -8.829 -0.493 -1.823 1.00 96.75 136 VAL A C 1
ATOM 1172 O O . VAL A 1 136 ? -9.299 -0.796 -0.729 1.00 96.75 136 VAL A O 1
ATOM 1175 N N . ILE A 1 137 ? -8.692 0.778 -2.222 1.00 96.94 137 ILE A N 1
ATOM 1176 C CA . ILE A 1 137 ? -9.111 1.916 -1.394 1.00 96.94 137 ILE A CA 1
ATOM 1177 C C . ILE A 1 137 ? -10.602 1.800 -1.078 1.00 96.94 137 ILE A C 1
ATOM 1179 O O . ILE A 1 137 ? -10.981 1.809 0.092 1.00 96.94 137 ILE A O 1
ATOM 1183 N N . TYR A 1 138 ? -11.441 1.589 -2.096 1.00 94.31 138 TYR A N 1
ATOM 1184 C CA . TYR A 1 138 ? -12.876 1.378 -1.904 1.00 94.31 138 TYR A CA 1
ATOM 1185 C C . TYR A 1 138 ? -13.177 0.209 -0.952 1.00 94.31 138 TYR A C 1
ATOM 1187 O O . TYR A 1 138 ? -14.056 0.307 -0.096 1.00 94.31 138 TYR A O 1
ATOM 1195 N N . SER A 1 139 ? -12.436 -0.895 -1.071 1.00 94.94 139 SER A N 1
ATOM 1196 C CA . SER A 1 139 ? -12.621 -2.076 -0.223 1.00 94.94 139 SER A CA 1
ATOM 1197 C C . SER A 1 139 ? -12.266 -1.802 1.241 1.00 94.94 139 SER A C 1
ATOM 1199 O O . SER A 1 139 ? -13.025 -2.198 2.126 1.00 94.94 139 SER A O 1
ATOM 1201 N N . ILE A 1 140 ? -11.164 -1.089 1.494 1.00 95.31 140 ILE A N 1
ATOM 1202 C CA . ILE A 1 140 ? -10.745 -0.679 2.841 1.00 95.31 140 ILE A CA 1
ATOM 1203 C C . ILE A 1 140 ? -11.769 0.294 3.444 1.00 95.31 140 ILE A C 1
ATOM 1205 O O . ILE A 1 140 ? -12.211 0.101 4.574 1.00 95.31 140 ILE A O 1
ATOM 1209 N N . VAL A 1 141 ? -12.213 1.298 2.680 1.00 95.19 141 VAL A N 1
ATOM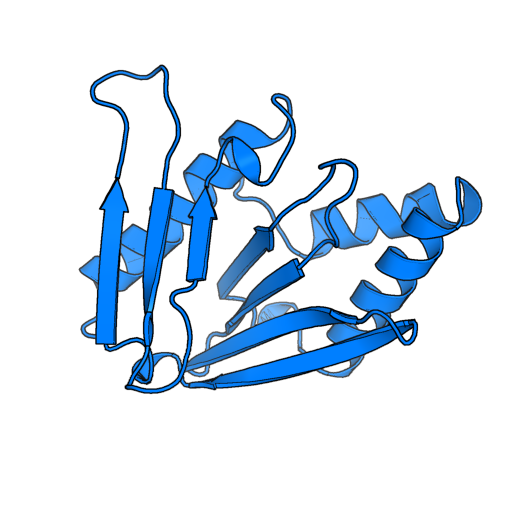 1210 C CA . VAL A 1 141 ? -13.240 2.255 3.128 1.00 95.19 141 VAL A CA 1
ATOM 1211 C C . VAL A 1 141 ? -14.537 1.537 3.476 1.00 95.19 141 VAL A C 1
ATOM 1213 O O . VAL A 1 141 ? -15.105 1.767 4.540 1.00 95.19 141 VAL A O 1
ATOM 1216 N N . LYS A 1 142 ? -15.001 0.627 2.612 1.00 94.38 142 LYS A N 1
ATOM 1217 C CA . LYS A 1 142 ? -16.210 -0.155 2.873 1.00 94.38 142 LYS A CA 1
ATOM 1218 C C . LYS A 1 142 ? -16.083 -0.946 4.173 1.00 94.38 142 LYS A C 1
ATOM 1220 O O . LYS A 1 142 ? -17.014 -0.925 4.970 1.00 94.38 142 LYS A O 1
ATOM 1225 N N . TYR A 1 143 ? -14.938 -1.589 4.403 1.00 92.19 143 TYR A N 1
ATOM 1226 C CA . TYR A 1 143 ? -14.663 -2.314 5.642 1.00 92.19 143 TYR A CA 1
ATOM 1227 C C . TYR A 1 143 ? -14.771 -1.415 6.878 1.00 92.19 143 TYR A C 1
ATOM 1229 O O . TYR A 1 143 ? -15.490 -1.763 7.816 1.00 92.19 143 TYR A O 1
ATOM 1237 N N . PHE A 1 144 ? -14.132 -0.247 6.842 1.00 91.38 144 PHE A N 1
ATOM 1238 C CA . PHE A 1 144 ? -14.144 0.746 7.917 1.00 91.38 144 PHE A CA 1
ATOM 1239 C C . PHE A 1 144 ? -15.508 1.381 8.180 1.00 91.38 144 PHE A C 1
ATOM 1241 O O . PHE A 1 144 ? -15.833 1.679 9.321 1.00 91.38 144 PHE A O 1
ATOM 1248 N N . VAL A 1 145 ? -16.342 1.557 7.156 1.00 91.62 145 VAL A N 1
ATOM 1249 C CA . VAL A 1 145 ? -17.720 2.034 7.351 1.00 91.62 145 VAL A CA 1
ATOM 1250 C C . VAL A 1 145 ? -18.603 0.944 7.972 1.00 91.62 145 VAL A C 1
ATOM 1252 O O . 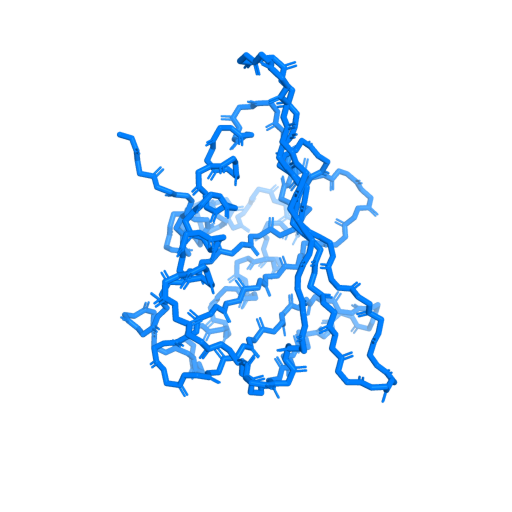VAL A 1 145 ? -19.525 1.250 8.723 1.00 91.62 145 VAL A O 1
ATOM 1255 N N . THR A 1 146 ? -18.343 -0.332 7.668 1.00 88.31 146 THR A N 1
ATOM 1256 C CA . THR A 1 146 ? -19.142 -1.460 8.189 1.00 88.31 146 THR A CA 1
ATOM 1257 C C . THR A 1 146 ? -18.682 -1.992 9.543 1.00 88.31 146 THR A C 1
ATOM 1259 O O . THR A 1 146 ? -19.448 -2.676 10.218 1.00 88.31 146 THR A O 1
ATOM 1262 N N . THR A 1 147 ? -17.448 -1.693 9.937 1.00 78.94 147 THR A N 1
ATOM 1263 C CA . THR A 1 147 ? -16.835 -2.165 11.179 1.00 78.94 147 THR A CA 1
ATOM 1264 C C . THR A 1 147 ? -16.554 -0.944 12.036 1.00 78.94 147 THR A C 1
ATOM 1266 O O . THR A 1 147 ? -15.787 -0.088 11.615 1.00 78.94 147 THR A O 1
ATOM 1269 N N . CYS A 1 148 ? -17.164 -0.831 13.219 1.00 59.88 148 CYS A N 1
ATOM 1270 C CA . CYS A 1 148 ? -16.773 0.216 14.164 1.00 59.88 148 CYS A CA 1
ATOM 1271 C C . CYS A 1 148 ? -15.286 0.033 14.504 1.00 59.88 148 CYS A C 1
ATOM 1273 O O . CYS A 1 148 ? -14.915 -1.015 15.037 1.00 59.88 148 CYS A O 1
ATOM 1275 N N . ILE A 1 149 ? -14.462 1.017 14.138 1.00 59.81 149 ILE A N 1
ATOM 1276 C CA . ILE A 1 149 ? -13.033 1.090 14.471 1.00 59.81 149 ILE A CA 1
ATOM 1277 C C . ILE A 1 149 ? -12.876 1.736 15.845 1.00 59.81 149 ILE A C 1
ATOM 1279 O O . ILE A 1 149 ? -13.622 2.708 16.112 1.00 59.81 149 ILE A O 1
#

pLDDT: mean 92.29, std 8.3, range [53.09, 98.5]

Radius of gyration: 15.08 Å; chains: 1; bounding box: 40×29×35 Å

Foldseek 3Di:
DAADALVVVLVVLVVCCPVDPLSVLVNVLSVVCVVVDPSVQFPAKDFFQAAPPPDWTWIWTQGVVQKIWIWTQDPVRDIDIDIDGNVQQPDKDWDDDPDPDDKIKIWTDGPPPDDIDIQILPNRHDPVCSVSSRVRSVVVVVVCVVDPD

Secondary structure (DSSP, 8-state):
-PPP-HHHHHHHHHHTTTT-HHHHHHHHHHHHHHHHS-GGGEEEEEEETTT-TTS--EEEEEETTSEEEEEEE-TTS-EEEEEEEGGGEEEEEEE--SSSSS--EEEEEESTTSPPEEEETTTTS-TTTHHHHHHHHHHHHHHHHHS--